Protein AF-A0A7S2BTI0-F1 (afdb_monomer_lite)

Radius of gyration: 21.17 Å; chains: 1; bounding box: 54×40×62 Å

Secondary structure (DSSP, 8-state):
-PPP-S-PPPPHHHHHHHHHHHHHHHHHHHHHHHHHHHHHHHTTTTTHHHHHHHHHHHHHH-THHHHHHHHHHHIIIIISSTTS-HHHHHHHHHHHHHHHHHH-TT-HHHHHHHHHHHHHHHH-TTHHHHHHHHHH-HHHHTTTS----------

InterPro domains:
  IPR044554 Anaphase-promoting complex subunit 2 [PTHR45957] (8-145)
  IPR057975 Anaphase-promoting complex subunit 2, TPR repeats [PF25773] (14-124)

Foldseek 3Di:
DDDPDPPDPPPPVVVVVVVVVVLVVLQVLLVVCLLCVLVLLLPPPVSVVSLLSNLVSCVRNVCVVVSLVNVLVCCVPPPLDPPHDLLSLVVSLLSCVVSVCSNDVVCPSVVSNVVVSVVSLVVDPCNVVSVVVLVVDPVNVVSVDDPPDPPDDDD

Organism: NCBI:txid156173

Structure (mmCIF, N/CA/C/O backbone):
data_AF-A0A7S2BTI0-F1
#
_entry.id   AF-A0A7S2BTI0-F1
#
loop_
_atom_site.group_PDB
_atom_site.id
_atom_site.type_symbol
_atom_site.label_atom_id
_atom_site.label_alt_id
_atom_site.label_comp_id
_atom_site.label_asym_id
_atom_site.label_entity_id
_atom_site.label_seq_id
_atom_site.pdbx_PDB_ins_code
_atom_site.Cartn_x
_atom_site.Cartn_y
_atom_site.Cartn_z
_atom_site.occupancy
_atom_site.B_iso_or_equiv
_atom_site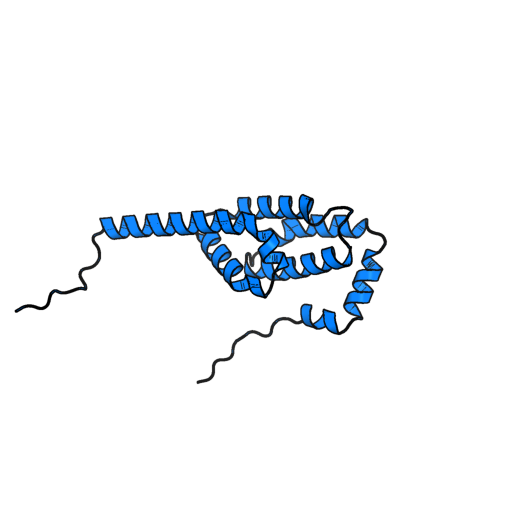.auth_seq_id
_atom_site.auth_comp_id
_atom_site.auth_asym_id
_atom_site.auth_atom_id
_atom_site.pdbx_PDB_model_num
ATOM 1 N N . MET A 1 1 ? 34.969 -30.393 -39.271 1.00 45.66 1 MET A N 1
ATOM 2 C CA . MET A 1 1 ? 33.856 -29.419 -39.289 1.00 45.66 1 MET A CA 1
ATOM 3 C C . MET A 1 1 ? 33.928 -28.646 -37.983 1.00 45.66 1 MET A C 1
ATOM 5 O O . MET A 1 1 ? 33.902 -29.313 -36.955 1.00 45.66 1 MET A O 1
ATOM 9 N N . PRO A 1 2 ? 34.143 -27.320 -37.973 1.00 52.34 2 PRO A N 1
ATOM 10 C CA . PRO A 1 2 ? 34.236 -26.588 -36.718 1.00 52.34 2 PRO A CA 1
ATOM 11 C C . PRO A 1 2 ? 32.830 -26.396 -36.142 1.00 52.34 2 PRO A C 1
ATOM 13 O O . PRO A 1 2 ? 31.903 -26.019 -36.858 1.00 52.34 2 PRO A O 1
ATOM 16 N N . ALA A 1 3 ? 32.683 -26.711 -34.858 1.00 51.88 3 ALA A N 1
ATOM 17 C CA . ALA A 1 3 ? 31.494 -26.423 -34.076 1.00 51.88 3 ALA A CA 1
ATOM 18 C C . ALA A 1 3 ? 31.309 -24.901 -34.008 1.00 51.88 3 ALA A C 1
ATOM 20 O O . ALA A 1 3 ? 32.242 -24.177 -33.658 1.00 51.88 3 ALA A O 1
ATOM 21 N N . ALA A 1 4 ? 30.126 -24.419 -34.383 1.00 54.78 4 ALA A N 1
ATOM 22 C CA . ALA A 1 4 ? 29.754 -23.024 -34.221 1.00 54.78 4 ALA A CA 1
ATOM 23 C C . ALA A 1 4 ? 29.791 -22.678 -32.726 1.00 54.78 4 ALA A C 1
ATOM 25 O O . ALA A 1 4 ? 29.057 -23.258 -31.927 1.00 54.78 4 ALA A O 1
ATOM 26 N N . SER A 1 5 ? 30.679 -21.761 -32.353 1.00 54.84 5 SER A N 1
ATOM 27 C CA . SER A 1 5 ? 30.774 -21.204 -31.009 1.00 54.84 5 SER A CA 1
ATOM 28 C C . SER A 1 5 ? 29.518 -20.380 -30.721 1.00 54.84 5 SER A C 1
ATOM 30 O O . SER A 1 5 ? 29.378 -19.270 -31.233 1.00 54.84 5 SER A O 1
ATOM 32 N N . ALA A 1 6 ? 28.608 -20.925 -29.916 1.00 59.19 6 ALA A N 1
ATOM 33 C CA . ALA A 1 6 ? 27.385 -20.255 -29.472 1.00 59.19 6 ALA A CA 1
ATOM 34 C C . ALA A 1 6 ? 27.626 -19.136 -28.428 1.00 59.19 6 ALA A C 1
ATOM 36 O O . ALA A 1 6 ? 26.674 -18.491 -28.011 1.00 59.19 6 ALA A O 1
ATOM 37 N N . ASP A 1 7 ? 28.885 -18.872 -28.058 1.00 59.19 7 ASP A N 1
ATOM 38 C CA . ASP A 1 7 ? 29.291 -17.974 -26.963 1.00 59.19 7 ASP A CA 1
ATOM 39 C C . ASP A 1 7 ? 30.021 -16.701 -27.436 1.00 59.19 7 ASP A C 1
ATOM 41 O O . ASP A 1 7 ? 30.918 -16.181 -26.771 1.00 59.19 7 ASP A O 1
ATOM 45 N N . ALA A 1 8 ? 29.675 -16.162 -28.609 1.00 64.94 8 ALA A N 1
ATOM 46 C CA . ALA A 1 8 ? 30.108 -14.804 -28.940 1.00 64.94 8 ALA A CA 1
ATOM 47 C C . ALA A 1 8 ? 29.268 -13.807 -28.117 1.00 64.94 8 ALA A C 1
ATOM 49 O O . ALA A 1 8 ? 28.037 -13.867 -28.204 1.00 64.94 8 ALA A O 1
ATOM 50 N N . PRO A 1 9 ? 29.877 -12.892 -27.331 1.00 67.38 9 PRO A N 1
ATOM 51 C CA . PRO A 1 9 ? 29.111 -11.928 -26.554 1.00 67.38 9 PRO A CA 1
ATOM 52 C C . PRO A 1 9 ? 28.198 -11.127 -27.493 1.00 67.38 9 PRO A C 1
ATOM 54 O O . PRO A 1 9 ? 28.645 -10.729 -28.578 1.00 67.38 9 PRO A O 1
ATOM 57 N N . PRO A 1 10 ? 26.924 -10.904 -27.114 1.00 70.88 10 PRO A N 1
ATOM 58 C CA . PRO A 1 10 ? 25.993 -10.151 -27.938 1.00 70.88 10 PRO A CA 1
ATOM 59 C C . PRO A 1 10 ? 26.615 -8.804 -28.291 1.00 70.88 10 PRO A C 1
ATOM 61 O O . PRO A 1 10 ? 27.256 -8.165 -27.454 1.00 70.88 10 PRO A O 1
ATOM 64 N N . SER A 1 11 ? 26.451 -8.382 -29.547 1.00 85.75 11 SER A N 1
ATOM 65 C CA . SER A 1 11 ? 27.015 -7.116 -30.012 1.00 85.75 11 SER A CA 1
ATOM 66 C C . SER A 1 11 ? 26.583 -5.971 -29.088 1.00 85.75 11 SER A C 1
ATOM 68 O O . SER A 1 11 ? 25.490 -6.005 -28.520 1.00 85.75 11 SER A O 1
ATOM 70 N N . ALA A 1 12 ? 27.414 -4.934 -28.947 1.00 89.06 12 ALA A N 1
ATOM 71 C CA . ALA A 1 12 ? 27.112 -3.792 -28.074 1.00 89.06 12 ALA A CA 1
ATOM 72 C C . ALA A 1 12 ? 25.718 -3.184 -28.346 1.00 89.06 12 ALA A C 1
ATOM 74 O O . ALA A 1 12 ? 25.038 -2.732 -27.428 1.00 89.06 12 ALA A O 1
ATOM 75 N N . ALA A 1 13 ? 25.256 -3.246 -29.600 1.00 91.81 13 ALA A N 1
ATOM 76 C CA . ALA A 1 13 ? 23.905 -2.852 -29.982 1.00 91.81 13 ALA A CA 1
ATOM 77 C C . ALA A 1 13 ? 22.823 -3.745 -29.346 1.00 91.81 13 ALA A C 1
ATOM 79 O O . ALA A 1 13 ? 21.845 -3.225 -28.818 1.00 91.81 13 ALA A O 1
ATOM 80 N N . ILE A 1 14 ? 22.990 -5.072 -29.365 1.00 93.25 14 ILE A N 1
ATOM 81 C CA . ILE A 1 14 ? 22.050 -6.012 -28.733 1.00 93.25 14 ILE A CA 1
ATOM 82 C C . ILE A 1 14 ? 22.009 -5.776 -27.221 1.00 93.25 14 ILE A C 1
ATOM 84 O O . ILE A 1 14 ? 20.922 -5.687 -26.662 1.00 93.25 14 ILE A O 1
ATOM 88 N N . GLN A 1 15 ? 23.161 -5.595 -26.568 1.00 93.00 15 GLN A N 1
ATOM 89 C CA . GLN A 1 15 ? 23.215 -5.298 -25.129 1.00 93.00 15 GLN A CA 1
ATOM 90 C C . GLN A 1 15 ? 22.482 -3.996 -24.778 1.00 93.00 15 GLN A C 1
ATOM 92 O O . GLN A 1 15 ? 21.716 -3.953 -23.818 1.00 93.00 15 GLN A O 1
ATOM 97 N N . GLN A 1 16 ? 22.658 -2.948 -25.588 1.00 94.75 16 GLN A N 1
ATOM 98 C CA . GLN A 1 16 ? 21.939 -1.689 -25.409 1.00 94.75 16 GLN A CA 1
ATOM 99 C C . GLN A 1 16 ? 20.422 -1.861 -25.574 1.00 94.75 16 GLN A C 1
ATOM 101 O O . GLN A 1 16 ? 19.650 -1.266 -24.823 1.00 94.75 16 GLN A O 1
ATOM 106 N N . TRP A 1 17 ? 19.978 -2.652 -26.553 1.00 96.12 17 TRP A N 1
ATOM 107 C CA . TRP A 1 17 ? 18.556 -2.935 -26.745 1.00 96.12 17 TRP A CA 1
ATOM 108 C C . TRP A 1 17 ? 17.966 -3.743 -25.595 1.00 96.12 17 TRP A C 1
ATOM 110 O O . TRP A 1 17 ? 16.888 -3.385 -25.129 1.00 96.12 17 TRP A O 1
ATOM 120 N N . LEU A 1 18 ? 18.674 -4.765 -25.108 1.00 95.69 18 LEU A N 1
ATOM 121 C CA . LEU A 1 18 ? 18.249 -5.553 -23.950 1.00 95.69 18 LEU A CA 1
ATOM 122 C C . LEU A 1 18 ? 18.063 -4.660 -22.720 1.00 95.69 18 LEU A C 1
ATOM 124 O O . LEU A 1 18 ? 16.970 -4.627 -22.173 1.00 95.69 18 LEU A O 1
ATOM 128 N N . ALA A 1 19 ? 19.044 -3.814 -22.390 1.00 94.00 19 ALA A N 1
ATOM 129 C CA . ALA A 1 19 ? 18.931 -2.894 -21.255 1.00 94.00 19 ALA A CA 1
ATOM 130 C C . ALA A 1 19 ? 17.734 -1.927 -21.374 1.00 94.00 19 ALA A C 1
ATOM 132 O O . ALA A 1 19 ? 17.069 -1.617 -20.386 1.00 94.00 19 ALA A O 1
ATOM 133 N N . ARG A 1 20 ? 17.429 -1.447 -22.589 1.00 95.38 20 ARG A N 1
ATOM 134 C CA . ARG A 1 20 ? 16.259 -0.582 -22.827 1.00 95.38 20 ARG A CA 1
ATOM 135 C C . ARG A 1 20 ? 14.941 -1.339 -22.683 1.00 95.38 20 ARG A C 1
ATOM 137 O O . ARG A 1 20 ? 13.979 -0.760 -22.185 1.00 95.38 20 ARG A O 1
ATOM 144 N N . LEU A 1 21 ? 14.889 -2.587 -23.145 1.00 96.44 21 LEU A N 1
ATOM 145 C CA . LEU A 1 21 ? 13.712 -3.442 -23.008 1.00 96.44 21 LEU A CA 1
ATOM 146 C C . LEU A 1 21 ? 13.474 -3.821 -21.548 1.00 96.44 21 LEU A C 1
ATOM 148 O O . LEU A 1 21 ? 12.338 -3.718 -21.100 1.00 96.44 21 LEU A O 1
ATOM 152 N N . ASP A 1 22 ? 14.528 -4.164 -20.809 1.00 94.94 22 ASP A N 1
ATOM 153 C CA . ASP A 1 22 ? 14.450 -4.479 -19.382 1.00 94.94 22 ASP A CA 1
ATOM 154 C C . ASP A 1 22 ? 13.919 -3.280 -18.594 1.00 94.94 22 ASP A C 1
ATOM 156 O O . ASP A 1 22 ? 12.929 -3.404 -17.876 1.00 94.94 22 ASP A O 1
ATOM 160 N N . PHE A 1 23 ? 14.481 -2.084 -18.806 1.00 95.62 23 PHE A N 1
ATOM 161 C CA . PHE A 1 23 ? 13.971 -0.868 -18.168 1.00 95.62 23 PHE A CA 1
ATOM 162 C C . PHE A 1 23 ? 12.494 -0.614 -18.505 1.00 95.62 23 PHE A C 1
ATOM 164 O O . PHE A 1 23 ? 11.692 -0.331 -17.616 1.00 95.62 23 PHE A O 1
ATOM 171 N N . PHE A 1 24 ? 12.113 -0.738 -19.780 1.00 96.44 24 PHE A N 1
ATOM 172 C CA . PHE A 1 24 ? 10.728 -0.529 -20.204 1.00 96.44 24 PHE A CA 1
ATOM 173 C C . PHE A 1 24 ? 9.770 -1.565 -19.600 1.00 96.44 24 PHE A C 1
ATOM 175 O O . PHE A 1 24 ? 8.644 -1.224 -19.230 1.00 96.44 24 PHE A O 1
ATOM 182 N N . LEU A 1 25 ? 10.214 -2.817 -19.470 1.00 96.19 25 LEU A N 1
ATOM 183 C CA . LEU A 1 25 ? 9.470 -3.885 -18.812 1.00 96.19 25 LEU A CA 1
ATOM 184 C C . LEU A 1 25 ? 9.267 -3.567 -17.331 1.00 96.19 25 LEU A C 1
ATOM 186 O O . LEU A 1 25 ? 8.130 -3.608 -16.865 1.00 96.19 25 LEU A O 1
ATOM 190 N N . MET A 1 26 ? 10.329 -3.186 -16.616 1.00 96.19 26 MET A N 1
ATOM 191 C CA . MET A 1 26 ? 10.254 -2.824 -15.196 1.00 96.19 26 MET A CA 1
ATOM 192 C C . MET A 1 26 ? 9.342 -1.618 -14.971 1.00 96.19 26 MET A C 1
ATOM 194 O O . MET A 1 26 ? 8.502 -1.641 -14.077 1.00 96.19 26 MET A O 1
ATOM 198 N N . GLN A 1 27 ? 9.446 -0.594 -15.819 1.00 96.81 27 GLN A N 1
ATOM 199 C CA . GLN A 1 27 ? 8.586 0.587 -15.759 1.00 96.81 27 GLN A CA 1
ATOM 200 C C . GLN A 1 27 ? 7.113 0.234 -16.000 1.00 96.81 27 GLN A C 1
ATOM 202 O O . GLN A 1 27 ? 6.225 0.677 -15.272 1.00 96.81 27 GLN A O 1
ATOM 207 N N . SER A 1 28 ? 6.840 -0.600 -17.004 1.00 96.50 28 SER A N 1
ATOM 208 C CA . SER A 1 28 ? 5.476 -1.028 -17.324 1.00 96.50 28 SER A CA 1
ATOM 209 C C . SER A 1 28 ? 4.874 -1.880 -16.205 1.00 96.50 28 SER A C 1
ATOM 211 O O . SER A 1 28 ? 3.715 -1.682 -15.830 1.00 96.50 28 SER A O 1
ATOM 213 N N . LEU A 1 29 ? 5.664 -2.802 -15.644 1.00 96.50 29 LEU A N 1
ATOM 214 C CA . LEU A 1 29 ? 5.251 -3.655 -14.534 1.00 96.50 29 LEU A CA 1
ATOM 215 C C . LEU A 1 29 ? 5.008 -2.836 -13.262 1.00 96.50 29 LEU A C 1
ATOM 217 O O . LEU A 1 29 ? 3.975 -3.023 -12.621 1.00 96.50 29 LEU A O 1
ATOM 221 N N . ALA A 1 30 ? 5.893 -1.889 -12.934 1.00 97.06 30 ALA A N 1
ATOM 222 C CA . ALA A 1 30 ? 5.695 -0.964 -11.821 1.00 97.06 30 ALA A CA 1
ATOM 223 C C . ALA A 1 30 ? 4.390 -0.180 -11.976 1.00 97.06 30 ALA A C 1
ATOM 225 O O . ALA A 1 30 ? 3.558 -0.213 -11.075 1.00 97.06 30 ALA A O 1
ATOM 226 N N . SER A 1 31 ? 4.152 0.457 -13.126 1.00 97.25 31 SER A N 1
ATOM 227 C CA . SER A 1 31 ? 2.908 1.201 -13.367 1.00 97.25 31 SER A CA 1
ATOM 228 C C . SER A 1 31 ? 1.646 0.342 -13.243 1.00 97.25 31 SER A C 1
ATOM 230 O O . SER A 1 31 ? 0.607 0.848 -12.818 1.00 97.25 31 SER A O 1
ATOM 232 N N . LEU A 1 32 ? 1.701 -0.941 -13.615 1.00 97.31 32 LEU A N 1
ATOM 233 C CA . LEU A 1 32 ? 0.591 -1.871 -13.401 1.00 97.31 32 LEU A CA 1
ATOM 234 C C . LEU A 1 32 ? 0.403 -2.161 -11.906 1.00 97.31 32 LEU A C 1
ATOM 236 O O . LEU A 1 32 ? -0.676 -1.935 -11.362 1.00 97.31 32 LEU A O 1
ATOM 240 N N . ARG A 1 33 ? 1.468 -2.594 -11.226 1.00 97.25 33 ARG A N 1
ATOM 241 C CA . ARG A 1 33 ? 1.428 -2.993 -9.813 1.00 97.25 33 ARG A CA 1
ATOM 242 C C . ARG A 1 33 ? 1.118 -1.834 -8.869 1.00 97.25 33 ARG A C 1
ATOM 244 O O . ARG A 1 33 ? 0.467 -2.049 -7.857 1.00 97.25 33 ARG A O 1
ATOM 251 N N . ILE A 1 34 ? 1.492 -0.603 -9.216 1.00 97.19 34 ILE A N 1
ATOM 252 C CA . ILE A 1 34 ? 1.114 0.613 -8.478 1.00 97.19 34 ILE A CA 1
ATOM 253 C C . ILE A 1 34 ? -0.408 0.816 -8.463 1.00 97.19 34 ILE A C 1
ATOM 255 O O . ILE A 1 34 ? -0.962 1.238 -7.446 1.00 97.19 34 ILE A O 1
ATOM 259 N N . LYS A 1 35 ? -1.100 0.507 -9.566 1.00 97.19 35 LYS A N 1
ATOM 260 C CA . LYS A 1 35 ? -2.568 0.620 -9.648 1.00 97.19 35 LYS A CA 1
ATOM 261 C C . LYS A 1 35 ? -3.270 -0.470 -8.841 1.00 97.19 35 LYS A C 1
ATOM 263 O O . LYS A 1 35 ? -4.354 -0.243 -8.318 1.00 97.19 35 LYS A O 1
ATOM 268 N N . GLU A 1 36 ? -2.633 -1.629 -8.726 1.00 97.19 36 GLU A N 1
ATOM 269 C CA . GLU A 1 36 ? -3.122 -2.788 -7.973 1.00 97.19 36 GLU A CA 1
ATOM 270 C C . GLU A 1 36 ? -2.649 -2.786 -6.510 1.00 97.19 36 GLU A C 1
ATOM 272 O O . GLU A 1 36 ? -3.041 -3.655 -5.739 1.00 97.19 36 GLU A O 1
ATOM 277 N N . LEU A 1 37 ? -1.815 -1.825 -6.094 1.00 97.19 37 LEU A N 1
ATOM 278 C CA . LEU A 1 37 ? -1.090 -1.880 -4.820 1.00 97.19 37 LEU A CA 1
ATOM 279 C C . LEU A 1 37 ? -2.013 -2.013 -3.603 1.00 97.19 37 LEU A C 1
ATOM 281 O O . LEU A 1 37 ? -1.682 -2.713 -2.651 1.00 97.19 37 LEU A O 1
ATOM 285 N N . PHE A 1 38 ? -3.184 -1.378 -3.635 1.00 97.44 38 PHE A N 1
ATOM 286 C CA . PHE A 1 38 ? -4.179 -1.549 -2.579 1.00 97.44 38 PHE A CA 1
ATOM 287 C C . PHE A 1 38 ? -4.688 -2.995 -2.494 1.00 97.44 38 PHE A C 1
ATOM 289 O O . PHE A 1 38 ? -4.783 -3.538 -1.398 1.00 97.44 38 PHE A O 1
ATOM 296 N N . ASP A 1 39 ? -4.985 -3.623 -3.631 1.00 97.94 39 ASP A N 1
ATOM 297 C CA . ASP A 1 39 ? -5.450 -5.012 -3.691 1.00 97.94 39 ASP A CA 1
ATOM 298 C C . ASP A 1 39 ? -4.351 -5.974 -3.238 1.00 97.94 39 ASP A C 1
ATOM 300 O O . ASP A 1 39 ? -4.592 -6.837 -2.400 1.00 97.94 39 ASP A O 1
ATOM 304 N N . LEU A 1 40 ? -3.106 -5.733 -3.663 1.00 97.75 40 LEU A N 1
ATOM 305 C CA . LEU A 1 40 ? -1.951 -6.482 -3.164 1.00 97.75 40 LEU A CA 1
ATOM 306 C C . LEU A 1 40 ? -1.825 -6.374 -1.640 1.00 97.75 40 LEU A C 1
ATOM 308 O O . LEU A 1 40 ? -1.531 -7.359 -0.975 1.00 97.75 40 LEU A O 1
ATOM 312 N N . ILE A 1 41 ? -2.058 -5.200 -1.054 1.00 97.00 41 ILE A N 1
ATOM 313 C CA . ILE A 1 41 ? -2.035 -5.035 0.404 1.00 97.00 41 ILE A CA 1
ATOM 314 C C . ILE A 1 41 ? -3.163 -5.823 1.079 1.00 97.00 41 ILE A C 1
ATOM 316 O O . ILE A 1 41 ? -2.929 -6.431 2.122 1.00 97.00 41 ILE A O 1
ATOM 320 N N . VAL A 1 42 ? -4.371 -5.810 0.512 1.00 96.25 42 VAL A N 1
ATOM 321 C CA . VAL A 1 42 ? -5.521 -6.560 1.042 1.00 96.25 42 VAL A CA 1
ATOM 322 C C . VAL A 1 42 ? -5.263 -8.069 1.007 1.00 96.25 42 VAL A C 1
ATOM 324 O O . VAL A 1 42 ? -5.580 -8.749 1.982 1.00 96.25 42 VAL A O 1
ATOM 327 N N . ASP A 1 43 ? -4.625 -8.562 -0.055 1.00 96.94 43 ASP A N 1
ATOM 328 C CA . ASP A 1 43 ? -4.322 -9.983 -0.273 1.00 96.94 43 ASP A CA 1
ATOM 329 C C . ASP A 1 43 ? -3.013 -10.447 0.403 1.00 96.94 43 ASP A C 1
ATOM 331 O O . ASP A 1 43 ? -2.561 -11.576 0.214 1.00 96.94 43 ASP A O 1
ATOM 335 N N . TYR A 1 44 ? -2.361 -9.595 1.200 1.00 95.75 44 TYR A N 1
ATOM 336 C CA . TYR A 1 44 ? -1.159 -9.976 1.945 1.00 95.75 44 TYR A CA 1
ATOM 337 C C . TYR A 1 44 ? -1.502 -11.018 3.032 1.00 95.75 44 TYR A C 1
ATOM 339 O O . TYR A 1 44 ? -2.426 -10.786 3.818 1.00 95.75 44 TYR A O 1
ATOM 347 N N . PRO A 1 45 ? -0.740 -12.124 3.182 1.00 95.94 45 PRO A N 1
ATOM 348 C CA . PRO A 1 45 ? 0.619 -12.365 2.678 1.00 95.94 45 PRO A CA 1
ATOM 349 C C . PRO A 1 45 ? 0.723 -13.062 1.315 1.00 95.94 45 PRO A C 1
ATOM 351 O O . PRO A 1 45 ? 1.829 -13.160 0.787 1.00 95.94 45 PRO A O 1
ATOM 354 N N . ASP A 1 46 ? -0.380 -13.527 0.734 1.00 96.25 46 ASP A N 1
ATOM 355 C CA . ASP A 1 46 ? -0.362 -14.318 -0.505 1.00 96.25 46 ASP A CA 1
ATOM 356 C C . ASP A 1 46 ? 0.172 -13.505 -1.699 1.00 96.25 46 ASP A C 1
ATOM 358 O O . ASP A 1 46 ? 0.801 -14.038 -2.613 1.00 96.25 46 ASP A O 1
ATOM 362 N N . SER A 1 47 ? -0.001 -12.184 -1.650 1.00 97.62 47 SER A N 1
ATOM 363 C CA . SER A 1 47 ? 0.513 -11.218 -2.625 1.00 97.62 47 SER A CA 1
ATOM 364 C C . SER A 1 47 ? 2.003 -10.857 -2.476 1.00 97.62 47 SER A C 1
ATOM 366 O O . SER A 1 47 ? 2.509 -10.041 -3.254 1.00 97.62 47 SER A O 1
ATOM 368 N N . LEU A 1 48 ? 2.732 -11.429 -1.505 1.00 96.31 48 LEU A N 1
ATOM 369 C CA . LEU A 1 48 ? 4.130 -11.070 -1.215 1.00 96.31 48 LEU A CA 1
ATOM 370 C C . LEU A 1 48 ? 5.061 -11.109 -2.445 1.00 96.31 48 LEU A C 1
ATOM 372 O O . LEU A 1 48 ? 5.816 -10.148 -2.613 1.00 96.31 48 LEU A O 1
ATOM 376 N N . PRO A 1 49 ? 5.018 -12.125 -3.332 1.00 96.75 49 PRO A N 1
ATOM 377 C CA . PRO A 1 49 ? 5.871 -12.141 -4.521 1.00 96.75 49 PRO A CA 1
ATOM 378 C C . PRO A 1 49 ? 5.680 -10.899 -5.405 1.00 96.75 49 PRO A C 1
ATOM 380 O O . PRO A 1 49 ? 6.654 -10.287 -5.831 1.00 96.75 49 PRO A O 1
ATOM 383 N N . ALA A 1 50 ? 4.435 -10.446 -5.588 1.00 96.88 50 ALA A N 1
ATOM 384 C CA . ALA A 1 50 ? 4.139 -9.259 -6.389 1.00 96.88 50 ALA A CA 1
ATOM 385 C C . ALA A 1 50 ? 4.649 -7.960 -5.736 1.00 96.88 50 ALA A C 1
ATOM 387 O O . ALA A 1 50 ? 5.026 -7.022 -6.440 1.00 96.88 50 ALA A O 1
ATOM 388 N N . LEU A 1 51 ? 4.683 -7.897 -4.400 1.00 96.62 51 LEU A N 1
ATOM 389 C CA . LEU A 1 51 ? 5.269 -6.769 -3.669 1.00 96.62 51 LEU A CA 1
ATOM 390 C C . LEU A 1 51 ? 6.797 -6.732 -3.805 1.00 96.62 51 LEU A C 1
ATOM 392 O O . LEU A 1 51 ? 7.368 -5.646 -3.898 1.00 96.62 51 LEU A O 1
ATOM 396 N N . ILE A 1 52 ? 7.453 -7.896 -3.841 1.00 95.94 52 ILE A N 1
ATOM 397 C CA . ILE A 1 52 ? 8.901 -8.008 -4.074 1.00 95.94 52 ILE A CA 1
ATOM 398 C C . ILE A 1 52 ? 9.243 -7.578 -5.506 1.00 95.94 52 ILE A C 1
ATOM 400 O O . ILE A 1 52 ? 10.159 -6.778 -5.693 1.00 95.94 52 ILE A O 1
ATOM 404 N N . ASP A 1 53 ? 8.465 -8.018 -6.498 1.00 95.25 53 ASP A N 1
ATOM 405 C CA . ASP A 1 53 ? 8.644 -7.589 -7.890 1.00 95.25 53 ASP A CA 1
ATOM 406 C C . ASP A 1 53 ? 8.483 -6.070 -8.032 1.00 95.25 53 ASP A C 1
ATOM 408 O O . ASP A 1 53 ? 9.296 -5.402 -8.677 1.00 95.25 53 ASP A O 1
ATOM 412 N N . LEU A 1 54 ? 7.449 -5.499 -7.401 1.00 96.31 54 LEU A N 1
ATOM 413 C CA . LEU A 1 54 ? 7.233 -4.055 -7.417 1.00 96.31 54 LEU A CA 1
ATOM 414 C C . LEU A 1 54 ? 8.391 -3.313 -6.742 1.00 96.31 54 LEU A C 1
ATOM 416 O O . LEU A 1 54 ? 8.850 -2.311 -7.283 1.00 96.31 54 LEU A O 1
ATOM 420 N N . LYS A 1 55 ? 8.890 -3.799 -5.599 1.00 95.06 55 LYS A N 1
ATOM 421 C CA . LYS A 1 55 ? 10.060 -3.221 -4.924 1.00 95.06 55 LYS A CA 1
ATOM 422 C C . LYS A 1 55 ? 11.256 -3.141 -5.864 1.00 95.06 55 LYS A C 1
ATOM 424 O O . LYS A 1 55 ? 11.850 -2.072 -5.984 1.00 95.06 55 LYS A O 1
ATOM 429 N N . GLU A 1 56 ? 11.579 -4.242 -6.538 1.00 94.31 56 GLU A N 1
ATOM 430 C CA . GLU A 1 56 ? 12.695 -4.270 -7.481 1.00 94.31 56 GLU A CA 1
ATOM 431 C C . GLU A 1 56 ? 12.460 -3.264 -8.610 1.00 94.31 56 GLU A C 1
ATOM 433 O O . GLU A 1 56 ? 13.320 -2.436 -8.894 1.00 94.31 56 GLU A O 1
ATOM 438 N N . CYS A 1 57 ? 11.257 -3.220 -9.185 1.00 95.25 57 CYS A N 1
ATOM 439 C CA . CYS A 1 57 ? 10.944 -2.242 -10.225 1.00 95.25 57 CYS A CA 1
ATOM 440 C C . CYS A 1 57 ? 11.088 -0.789 -9.739 1.00 95.25 57 CYS A C 1
ATOM 442 O O . CYS A 1 57 ? 11.603 0.058 -10.470 1.00 95.25 57 CYS A O 1
ATOM 444 N N . LEU A 1 58 ? 10.669 -0.470 -8.513 1.00 93.50 58 LEU A N 1
ATOM 445 C CA . LEU A 1 58 ? 10.739 0.888 -7.967 1.00 93.50 58 LEU A CA 1
ATOM 446 C C . LEU A 1 58 ? 12.180 1.383 -7.777 1.00 93.50 58 LEU A C 1
ATOM 448 O O . LEU A 1 58 ? 12.435 2.570 -8.009 1.00 93.50 58 LEU A O 1
ATOM 452 N N . ILE A 1 59 ? 13.118 0.492 -7.428 1.00 91.50 59 ILE A N 1
ATOM 453 C CA . ILE A 1 59 ? 14.550 0.819 -7.285 1.00 91.50 59 ILE A CA 1
ATOM 454 C C . ILE A 1 59 ? 15.109 1.411 -8.587 1.00 91.50 59 ILE A C 1
ATOM 456 O O . ILE A 1 59 ? 15.875 2.374 -8.538 1.00 91.50 59 ILE A O 1
ATOM 460 N N . HIS A 1 60 ? 14.682 0.893 -9.743 1.00 89.19 60 HIS A N 1
ATOM 461 C CA . HIS A 1 60 ? 15.225 1.286 -11.051 1.00 89.19 60 HIS A CA 1
ATOM 462 C C . HIS A 1 60 ? 14.390 2.339 -11.793 1.00 89.19 60 HIS A C 1
ATOM 464 O O . HIS A 1 60 ? 14.919 3.054 -12.641 1.00 89.19 60 HIS A O 1
ATOM 470 N N . THR A 1 61 ? 13.093 2.462 -11.497 1.00 89.00 61 THR A N 1
ATOM 471 C CA . THR A 1 61 ? 12.149 3.283 -12.291 1.00 89.00 61 THR A CA 1
ATOM 472 C C . THR A 1 61 ? 11.860 4.668 -11.708 1.00 89.00 61 THR A C 1
ATOM 474 O O . THR A 1 61 ? 11.252 5.499 -12.380 1.00 89.00 61 THR A O 1
ATOM 477 N N . HIS A 1 62 ? 12.279 4.940 -10.466 1.00 88.00 62 HIS A N 1
ATOM 478 C CA . HIS A 1 62 ? 11.980 6.179 -9.730 1.00 88.00 62 HIS A CA 1
ATOM 479 C C . HIS A 1 62 ? 10.475 6.476 -9.519 1.00 88.00 62 HIS A C 1
ATOM 481 O O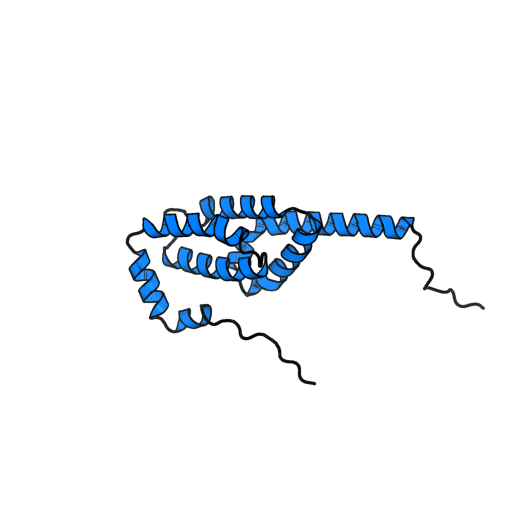 . HIS A 1 62 ? 10.107 7.603 -9.190 1.00 88.00 62 HIS A O 1
ATOM 487 N N . GLN A 1 63 ? 9.592 5.474 -9.612 1.00 93.62 63 GLN A N 1
ATOM 488 C CA . GLN A 1 63 ? 8.129 5.643 -9.499 1.00 93.62 63 GLN A CA 1
ATOM 489 C C . GLN A 1 63 ? 7.584 5.643 -8.054 1.00 93.62 63 GLN A C 1
ATOM 491 O O . GLN A 1 6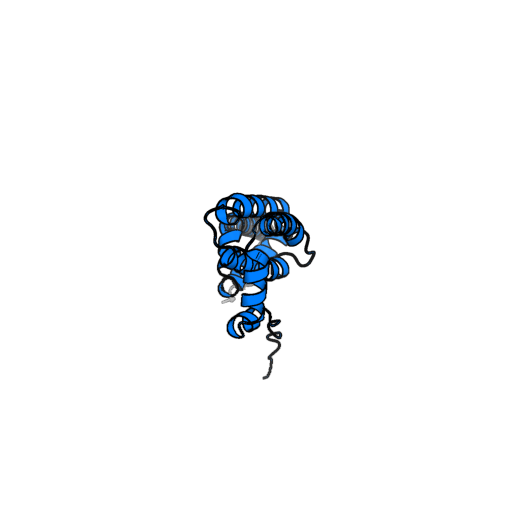3 ? 6.380 5.531 -7.833 1.00 93.62 63 GLN A O 1
ATOM 496 N N . HIS A 1 64 ? 8.441 5.809 -7.041 1.00 92.81 64 HIS A N 1
ATOM 497 C CA . HIS A 1 64 ? 8.040 5.783 -5.625 1.00 92.81 64 HIS A CA 1
ATOM 498 C C . HIS A 1 64 ? 6.963 6.825 -5.283 1.00 92.81 64 HIS A C 1
ATOM 500 O O . HIS A 1 64 ? 6.020 6.532 -4.554 1.00 92.81 64 HIS A O 1
ATOM 506 N N . GLN A 1 65 ? 7.071 8.042 -5.826 1.00 92.00 65 GLN A N 1
ATOM 507 C CA . GLN A 1 65 ? 6.081 9.097 -5.582 1.00 92.00 65 GLN A CA 1
ATOM 508 C C . GLN A 1 65 ? 4.715 8.762 -6.197 1.00 92.00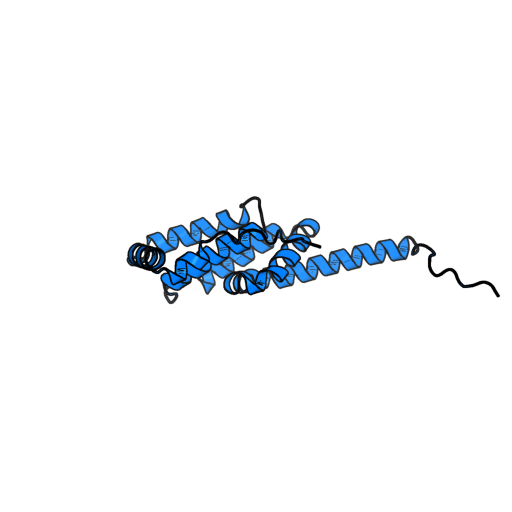 65 GLN A C 1
ATOM 510 O O . GLN A 1 65 ? 3.687 9.030 -5.580 1.00 92.00 65 GLN A O 1
ATOM 515 N N . GLU A 1 66 ? 4.707 8.142 -7.381 1.00 94.69 66 GLU A N 1
ATOM 516 C CA . GLU A 1 66 ? 3.488 7.660 -8.040 1.00 94.69 66 GLU A CA 1
ATOM 517 C C . GLU A 1 66 ? 2.831 6.552 -7.206 1.00 94.69 66 GLU A C 1
ATOM 519 O O . GLU A 1 66 ? 1.624 6.595 -6.975 1.00 94.69 66 GLU A O 1
ATOM 524 N N . ALA A 1 67 ? 3.630 5.619 -6.675 1.00 94.88 67 ALA A N 1
ATOM 525 C CA . ALA A 1 67 ? 3.159 4.556 -5.789 1.00 94.88 67 ALA A CA 1
ATOM 526 C C . ALA A 1 67 ? 2.475 5.107 -4.528 1.00 94.88 67 ALA A C 1
ATOM 528 O O . ALA A 1 67 ? 1.360 4.699 -4.200 1.00 94.88 67 ALA A O 1
ATOM 529 N N . VAL A 1 68 ? 3.112 6.071 -3.852 1.00 94.31 68 VAL A N 1
ATOM 530 C CA . VAL A 1 68 ? 2.564 6.722 -2.650 1.00 94.31 68 VAL A CA 1
ATOM 531 C C . VAL A 1 68 ? 1.267 7.464 -2.971 1.00 94.31 68 VAL A C 1
ATOM 533 O O . VAL A 1 68 ? 0.289 7.319 -2.241 1.00 94.31 68 VAL A O 1
ATOM 536 N N . ALA A 1 69 ? 1.243 8.250 -4.051 1.00 95.12 69 ALA A N 1
ATOM 537 C CA . ALA A 1 69 ? 0.067 9.026 -4.436 1.00 95.12 69 ALA A CA 1
ATOM 538 C C . ALA A 1 69 ? -1.118 8.120 -4.809 1.00 95.12 69 ALA A C 1
ATOM 540 O O . ALA A 1 69 ? -2.217 8.322 -4.297 1.00 95.12 69 ALA A O 1
ATOM 541 N N . SER A 1 70 ? -0.874 7.095 -5.634 1.00 96.19 70 SER A N 1
ATOM 542 C CA . SER A 1 70 ? -1.872 6.093 -6.032 1.00 96.19 70 SER A CA 1
ATOM 543 C C . SER A 1 70 ? -2.448 5.361 -4.819 1.00 96.19 70 SER A C 1
ATOM 545 O O . SER A 1 70 ? -3.663 5.228 -4.676 1.00 96.19 70 SER A O 1
ATOM 547 N N . LEU A 1 71 ? -1.587 4.932 -3.890 1.00 96.12 71 LEU A N 1
ATOM 548 C CA . LEU A 1 71 ? -2.035 4.237 -2.689 1.00 96.12 71 LEU A CA 1
ATOM 549 C C . LEU A 1 71 ? -2.813 5.150 -1.736 1.00 96.12 71 LEU A C 1
ATOM 551 O O . LEU A 1 71 ? -3.808 4.715 -1.161 1.00 96.12 71 LEU A O 1
ATOM 555 N N . ALA A 1 72 ? -2.375 6.398 -1.552 1.00 94.69 72 ALA A N 1
ATOM 556 C CA . ALA A 1 72 ? -3.082 7.357 -0.709 1.00 94.69 72 ALA A CA 1
ATOM 557 C C . ALA A 1 72 ? -4.500 7.623 -1.239 1.00 94.69 72 ALA A C 1
ATOM 559 O O . ALA A 1 72 ? -5.454 7.568 -0.464 1.00 94.69 72 ALA A O 1
ATOM 560 N N . ASP A 1 73 ? -4.635 7.822 -2.552 1.00 96.12 73 ASP A N 1
ATOM 561 C CA . ASP A 1 73 ? -5.926 7.976 -3.229 1.00 96.12 73 AS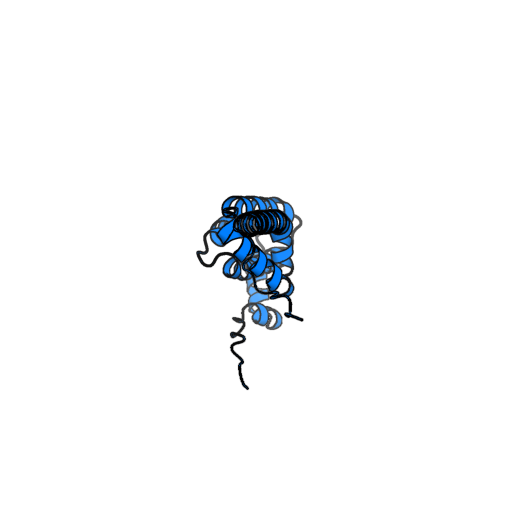P A CA 1
ATOM 562 C C . ASP A 1 73 ? -6.818 6.737 -3.030 1.00 96.12 73 ASP A C 1
ATOM 564 O O . ASP A 1 73 ? -7.967 6.837 -2.592 1.00 96.12 73 ASP A O 1
ATOM 568 N N . ALA A 1 74 ? -6.257 5.541 -3.230 1.00 96.56 74 ALA A N 1
ATOM 569 C CA . ALA A 1 74 ? -6.966 4.286 -3.008 1.00 96.56 74 ALA A CA 1
ATOM 570 C C . ALA A 1 74 ? -7.428 4.113 -1.550 1.00 96.56 74 ALA A C 1
ATOM 572 O O . ALA A 1 74 ? -8.543 3.652 -1.313 1.00 96.56 74 ALA A O 1
ATOM 573 N N . ILE A 1 75 ? -6.616 4.497 -0.562 1.00 95.31 75 ILE A N 1
ATOM 574 C CA . ILE A 1 75 ? -6.992 4.434 0.857 1.00 95.31 75 ILE A CA 1
ATOM 575 C C . ILE A 1 75 ? -8.158 5.378 1.154 1.00 95.31 75 ILE A C 1
ATOM 577 O O . ILE A 1 75 ? -9.134 4.950 1.776 1.00 95.31 75 ILE A O 1
ATOM 581 N N . ASP A 1 76 ? -8.090 6.621 0.680 1.00 94.62 76 ASP A N 1
ATOM 582 C CA . ASP A 1 76 ? -9.128 7.625 0.921 1.00 94.62 76 ASP A CA 1
ATOM 583 C C . ASP A 1 76 ? -10.465 7.219 0.266 1.00 94.62 76 ASP A C 1
ATOM 585 O O . ASP A 1 76 ? -11.528 7.379 0.871 1.00 94.62 76 ASP A O 1
ATOM 589 N N . HIS A 1 77 ? -10.427 6.616 -0.927 1.00 95.50 77 HIS A N 1
ATOM 590 C CA . HIS A 1 77 ? -11.632 6.273 -1.691 1.00 95.50 77 HIS A CA 1
ATOM 591 C C . HIS A 1 77 ? -12.184 4.861 -1.464 1.00 95.50 77 HIS A C 1
ATOM 593 O O . HIS A 1 77 ? -13.377 4.640 -1.682 1.00 95.50 77 HIS A O 1
ATOM 599 N N . ARG A 1 78 ? -11.357 3.897 -1.041 1.00 95.62 78 ARG A N 1
ATOM 600 C CA . ARG A 1 78 ? -11.759 2.482 -0.913 1.00 95.62 78 ARG A CA 1
ATOM 601 C C . ARG A 1 78 ? -11.845 2.014 0.536 1.00 95.62 78 ARG A C 1
ATOM 603 O O . ARG A 1 78 ? -12.694 1.182 0.841 1.00 95.62 78 ARG A O 1
ATOM 610 N N . LEU A 1 79 ? -10.990 2.532 1.423 1.00 95.75 79 LEU A N 1
ATOM 611 C CA . LEU A 1 79 ? -10.897 2.071 2.814 1.00 95.75 79 LEU A CA 1
ATOM 612 C C . LEU A 1 79 ? -11.543 3.039 3.805 1.00 95.75 79 LEU A C 1
ATOM 614 O O . LEU A 1 79 ? -12.304 2.616 4.674 1.00 95.75 79 LEU A O 1
ATOM 618 N N . LEU A 1 80 ? -11.258 4.337 3.684 1.00 94.88 80 LEU A N 1
ATOM 619 C CA . LEU A 1 80 ? -11.689 5.365 4.640 1.00 94.88 80 LEU A CA 1
ATOM 620 C C . LEU A 1 80 ? -13.090 5.909 4.328 1.00 94.88 80 LEU A C 1
ATOM 622 O O . LEU A 1 80 ? -13.374 7.100 4.452 1.00 94.88 80 LEU A O 1
ATOM 626 N N . ILE A 1 81 ? -13.995 5.006 3.955 1.00 94.31 81 ILE A N 1
ATOM 627 C CA . ILE A 1 81 ? -15.382 5.323 3.624 1.00 94.31 81 ILE A CA 1
ATOM 628 C C . ILE A 1 81 ? -16.323 4.993 4.792 1.00 94.31 81 ILE A C 1
ATOM 630 O O . ILE A 1 81 ? -16.098 4.013 5.507 1.00 94.31 81 ILE A O 1
ATOM 634 N N . PRO A 1 82 ? -17.429 5.742 4.976 1.00 90.00 82 PRO A N 1
ATOM 635 C CA . PRO A 1 82 ? -18.375 5.501 6.073 1.00 90.00 82 PRO A CA 1
ATOM 636 C C . PRO A 1 82 ? -18.956 4.080 6.112 1.00 90.00 82 PRO A C 1
ATOM 638 O O . PRO A 1 82 ? -19.332 3.601 7.179 1.00 90.00 82 PRO A O 1
ATOM 641 N N . GLY A 1 83 ? -19.033 3.409 4.957 1.00 90.75 83 GLY A N 1
ATOM 642 C CA . GLY A 1 83 ? -19.546 2.043 4.838 1.00 90.75 83 GLY A CA 1
ATOM 643 C C . GLY A 1 83 ? -18.565 0.944 5.259 1.00 90.75 83 GLY A C 1
ATOM 644 O O . GLY A 1 83 ? -18.992 -0.189 5.458 1.00 90.75 83 GLY A O 1
ATOM 645 N N . ALA A 1 84 ? -17.273 1.246 5.414 1.00 92.38 84 ALA A N 1
ATOM 646 C CA . ALA A 1 84 ? -16.285 0.253 5.819 1.00 92.38 84 ALA A CA 1
ATOM 647 C C . ALA A 1 84 ? -16.404 -0.051 7.322 1.00 92.38 84 ALA A C 1
ATOM 649 O O . ALA A 1 84 ? -16.513 0.854 8.157 1.00 92.38 84 ALA A O 1
ATOM 650 N N . GLY A 1 85 ? -16.374 -1.332 7.694 1.00 93.38 85 GLY A N 1
ATOM 651 C CA . GLY A 1 85 ? -16.361 -1.758 9.092 1.00 93.38 85 GLY A CA 1
ATOM 652 C C . GLY A 1 85 ? -15.036 -1.406 9.772 1.00 93.38 85 GLY A C 1
ATOM 653 O O . GLY A 1 85 ? -13.970 -1.587 9.194 1.00 93.38 85 GLY A O 1
ATOM 654 N N . THR A 1 86 ? -15.074 -0.944 11.025 1.00 93.81 86 THR A N 1
ATOM 655 C CA . THR A 1 86 ? -13.863 -0.569 11.784 1.00 93.81 86 THR A CA 1
ATOM 656 C C . THR A 1 86 ? -12.878 -1.734 11.894 1.00 93.81 86 THR A C 1
ATOM 658 O O . THR A 1 86 ? -11.673 -1.539 11.769 1.00 93.81 86 THR A O 1
ATOM 661 N N . ALA A 1 87 ? -13.393 -2.954 12.084 1.00 91.38 87 ALA A N 1
ATOM 662 C CA . ALA A 1 87 ? -12.585 -4.169 12.133 1.00 91.38 87 ALA A CA 1
ATOM 663 C C . ALA A 1 87 ? -11.840 -4.421 10.814 1.00 91.38 87 ALA A C 1
ATOM 665 O O . ALA A 1 87 ? -10.675 -4.804 10.839 1.00 91.38 87 ALA A O 1
ATOM 666 N N . ASP A 1 88 ? -12.481 -4.178 9.672 1.00 92.38 88 ASP A N 1
ATOM 667 C CA . ASP A 1 88 ? -11.868 -4.398 8.362 1.00 92.38 88 ASP A CA 1
ATOM 668 C C . ASP A 1 88 ? -10.847 -3.305 8.038 1.00 92.38 88 ASP A C 1
ATOM 670 O O . ASP A 1 88 ? -9.763 -3.618 7.555 1.00 92.38 88 ASP A O 1
ATOM 674 N N . ILE A 1 89 ? -11.115 -2.052 8.430 1.00 94.88 89 ILE A N 1
ATOM 675 C CA . ILE A 1 89 ? -10.120 -0.969 8.362 1.00 94.88 89 ILE A CA 1
ATOM 676 C C . ILE A 1 89 ? -8.865 -1.338 9.157 1.00 94.88 89 ILE A C 1
ATOM 678 O O . ILE A 1 89 ? -7.755 -1.192 8.652 1.00 94.88 89 ILE A O 1
ATOM 682 N N . ILE A 1 90 ? -9.027 -1.846 10.383 1.00 92.94 90 ILE A N 1
ATOM 683 C CA . ILE A 1 90 ? -7.900 -2.270 11.224 1.00 92.94 90 ILE A CA 1
ATOM 684 C C . ILE A 1 90 ? -7.142 -3.434 10.573 1.00 92.94 90 ILE A C 1
ATOM 686 O O . ILE A 1 90 ? -5.916 -3.380 10.503 1.00 92.94 90 ILE A O 1
ATOM 690 N N . LYS A 1 91 ? -7.839 -4.458 10.061 1.00 92.62 91 LYS A N 1
ATOM 691 C CA . LYS A 1 91 ? -7.202 -5.602 9.381 1.00 92.62 91 LYS A CA 1
ATOM 692 C C . LYS A 1 91 ? -6.367 -5.154 8.183 1.00 92.62 91 LYS A C 1
ATOM 694 O O . LYS A 1 91 ? -5.193 -5.507 8.103 1.00 92.62 91 LYS A O 1
ATOM 699 N N . VAL A 1 92 ? -6.945 -4.344 7.292 1.00 94.62 92 VAL A N 1
ATOM 700 C CA . VAL A 1 92 ? -6.234 -3.821 6.116 1.00 94.62 92 VAL A CA 1
ATOM 701 C C . VAL A 1 92 ? -5.075 -2.927 6.546 1.00 94.62 92 VAL A C 1
ATOM 703 O O . VAL A 1 92 ? -4.010 -2.992 5.946 1.00 94.62 92 VAL A O 1
ATOM 706 N N . TYR A 1 93 ? -5.216 -2.144 7.620 1.00 94.94 93 TYR A N 1
ATOM 707 C CA . TYR A 1 93 ? -4.115 -1.327 8.129 1.00 94.94 93 TYR A CA 1
ATOM 708 C C . TYR A 1 93 ? -2.945 -2.169 8.659 1.00 94.94 93 TYR A C 1
ATOM 710 O O . TYR A 1 93 ? -1.788 -1.854 8.387 1.00 94.94 93 TYR A O 1
ATOM 718 N N . VAL A 1 94 ? -3.219 -3.272 9.363 1.00 93.06 94 VAL A N 1
ATOM 719 C CA . VAL A 1 94 ? -2.178 -4.219 9.798 1.00 93.06 94 VAL A CA 1
ATOM 720 C C . VAL A 1 94 ? -1.497 -4.871 8.593 1.00 93.06 94 VAL A C 1
ATOM 722 O O . VAL A 1 94 ? -0.266 -4.937 8.554 1.00 93.06 94 VAL A O 1
ATOM 725 N N . ALA A 1 95 ? -2.272 -5.301 7.594 1.00 94.31 95 ALA A N 1
ATOM 726 C CA . ALA A 1 95 ? -1.732 -5.838 6.348 1.00 94.31 95 ALA A CA 1
ATOM 727 C C . ALA A 1 95 ? -0.863 -4.799 5.617 1.00 94.31 95 ALA A C 1
ATOM 729 O O . ALA A 1 95 ? 0.258 -5.110 5.224 1.00 94.31 95 ALA A O 1
ATOM 730 N N . ALA A 1 96 ? -1.305 -3.537 5.554 1.00 95.44 96 ALA A N 1
ATOM 731 C CA . ALA A 1 96 ? -0.555 -2.424 4.974 1.00 95.44 96 ALA A CA 1
ATOM 732 C C . ALA A 1 96 ? 0.778 -2.192 5.691 1.00 95.44 96 ALA A C 1
ATOM 734 O O . ALA A 1 96 ? 1.801 -2.037 5.034 1.00 95.44 96 ALA A O 1
ATOM 735 N N . ILE A 1 97 ? 0.805 -2.225 7.029 1.00 94.12 97 ILE A N 1
ATOM 736 C CA . ILE A 1 97 ? 2.055 -2.107 7.797 1.00 94.12 97 ILE A CA 1
ATOM 737 C C . ILE A 1 97 ? 3.043 -3.208 7.399 1.00 94.12 97 ILE A C 1
ATOM 739 O O . ILE A 1 97 ? 4.230 -2.928 7.225 1.00 94.12 97 ILE A O 1
ATOM 743 N N . LYS A 1 98 ? 2.579 -4.453 7.252 1.00 94.19 98 LYS A N 1
ATOM 744 C CA . LYS A 1 98 ? 3.444 -5.579 6.875 1.00 94.19 98 LYS A CA 1
ATOM 745 C C . LYS A 1 98 ? 3.905 -5.487 5.422 1.00 94.19 98 LYS A C 1
ATOM 747 O O . LYS A 1 98 ? 5.105 -5.533 5.173 1.00 94.19 98 LYS A O 1
ATOM 752 N N . ALA A 1 99 ? 2.977 -5.298 4.491 1.00 95.69 99 ALA A N 1
ATOM 753 C CA . ALA A 1 99 ? 3.246 -5.205 3.061 1.00 95.69 99 ALA A CA 1
ATOM 754 C C . ALA A 1 99 ? 4.174 -4.027 2.721 1.00 95.69 99 ALA A C 1
ATOM 756 O O . ALA A 1 99 ? 5.174 -4.200 2.026 1.00 95.69 99 ALA A O 1
ATOM 757 N N . LEU A 1 100 ? 3.904 -2.836 3.267 1.00 94.75 100 LEU A N 1
ATOM 758 C CA . LEU A 1 100 ? 4.702 -1.641 2.984 1.00 94.75 100 LEU A CA 1
ATOM 759 C C . LEU A 1 100 ? 6.102 -1.699 3.593 1.00 94.75 100 LEU A C 1
ATOM 761 O O . LEU A 1 100 ? 7.014 -1.114 3.025 1.00 94.75 100 LEU A O 1
ATOM 765 N N . ARG A 1 101 ? 6.310 -2.436 4.691 1.00 92.75 101 ARG A N 1
ATOM 766 C CA . ARG A 1 101 ? 7.665 -2.704 5.206 1.00 92.75 101 ARG A CA 1
ATOM 767 C C . ARG A 1 101 ? 8.488 -3.581 4.267 1.00 92.75 101 ARG A C 1
ATOM 769 O O . ARG A 1 101 ? 9.702 -3.413 4.210 1.00 92.75 101 ARG A O 1
ATOM 776 N N . GLN A 1 102 ? 7.847 -4.504 3.547 1.00 93.25 102 GLN A N 1
ATOM 777 C CA . GLN A 1 102 ? 8.535 -5.307 2.533 1.00 93.25 102 GLN A CA 1
ATOM 778 C C . GLN A 1 102 ? 8.905 -4.447 1.322 1.00 93.25 102 GLN A C 1
ATOM 780 O O . GLN A 1 102 ? 10.044 -4.514 0.850 1.00 93.25 102 GLN A O 1
ATOM 785 N N . LEU A 1 103 ? 7.959 -3.609 0.881 1.00 92.75 103 LEU A N 1
ATOM 786 C CA . LEU A 1 103 ? 8.094 -2.719 -0.270 1.00 92.75 103 LEU A CA 1
ATOM 787 C C . LEU A 1 103 ? 9.134 -1.607 -0.051 1.00 92.75 103 LEU A C 1
ATOM 789 O O . LEU A 1 103 ? 10.012 -1.417 -0.885 1.00 92.75 103 LEU A O 1
ATOM 793 N N . ASP A 1 104 ? 9.056 -0.896 1.074 1.00 89.69 104 ASP A N 1
ATOM 794 C CA . ASP A 1 104 ? 9.886 0.266 1.403 1.00 89.69 104 ASP A CA 1
ATOM 795 C C . ASP A 1 104 ? 10.402 0.178 2.855 1.00 89.69 104 ASP A C 1
ATOM 797 O O . ASP A 1 104 ? 9.731 0.619 3.797 1.00 89.69 104 ASP A O 1
ATOM 801 N N . PRO A 1 105 ? 11.625 -0.351 3.059 1.00 84.88 105 PRO A N 1
ATOM 802 C CA . PRO A 1 105 ? 12.229 -0.459 4.385 1.00 84.88 105 PRO A CA 1
ATOM 803 C C . PRO A 1 105 ? 12.469 0.887 5.084 1.00 84.88 105 PRO A C 1
ATOM 805 O O . PRO A 1 105 ? 12.648 0.902 6.301 1.00 84.88 105 PRO A O 1
ATOM 808 N N . SER A 1 106 ? 12.477 2.015 4.356 1.00 87.62 106 SER A N 1
ATOM 809 C CA . SER A 1 106 ? 12.662 3.343 4.959 1.00 87.62 106 SER A CA 1
ATOM 810 C C . SER A 1 106 ? 11.451 3.794 5.782 1.00 87.62 106 SER A C 1
ATOM 812 O O . SER A 1 106 ? 11.579 4.651 6.655 1.00 87.62 106 SER A O 1
ATOM 814 N N . GLY A 1 107 ? 10.273 3.216 5.514 1.00 85.94 107 GLY A N 1
ATOM 815 C CA . GLY A 1 107 ? 9.019 3.548 6.185 1.00 85.94 107 GLY A CA 1
ATOM 816 C C . GLY A 1 107 ? 8.350 4.836 5.696 1.00 85.94 107 GLY A C 1
ATOM 817 O O . GLY A 1 107 ? 7.279 5.173 6.200 1.00 85.94 107 GLY A O 1
ATOM 818 N N . VAL A 1 108 ? 8.916 5.533 4.703 1.00 87.56 108 VAL A N 1
ATOM 819 C CA . VAL A 1 108 ? 8.359 6.789 4.169 1.00 87.56 108 VAL A CA 1
ATOM 820 C C . VAL A 1 108 ? 6.966 6.562 3.582 1.00 87.56 108 VAL A C 1
ATOM 822 O O . VAL A 1 108 ? 6.030 7.302 3.893 1.00 87.56 108 VAL A O 1
ATOM 825 N N . THR A 1 109 ? 6.805 5.501 2.790 1.00 87.25 109 THR A N 1
ATOM 826 C CA . THR A 1 109 ? 5.515 5.143 2.178 1.00 87.25 109 THR A CA 1
ATOM 827 C C . THR A 1 109 ? 4.459 4.822 3.238 1.00 87.25 109 THR A C 1
ATOM 829 O O . THR A 1 109 ? 3.313 5.260 3.136 1.00 87.25 109 THR A O 1
ATOM 832 N N . LEU A 1 110 ? 4.851 4.092 4.288 1.00 92.12 110 LEU A N 1
ATOM 833 C CA . LEU A 1 110 ? 3.960 3.713 5.382 1.00 92.12 110 LEU A CA 1
ATOM 834 C C . LEU A 1 110 ? 3.508 4.924 6.202 1.00 92.12 110 LEU A C 1
ATOM 836 O O . LEU A 1 110 ? 2.338 4.993 6.581 1.00 92.12 110 LEU A O 1
ATOM 840 N N . GLU A 1 111 ? 4.400 5.869 6.491 1.00 90.69 111 GLU A N 1
ATOM 841 C CA . GLU A 1 111 ? 4.042 7.031 7.305 1.00 90.69 111 GLU A CA 1
ATOM 842 C C . GLU A 1 111 ? 3.065 7.955 6.564 1.00 90.69 111 GLU A C 1
ATOM 844 O O . GLU A 1 111 ? 2.069 8.386 7.147 1.00 90.69 111 GLU A O 1
ATOM 849 N N . ALA A 1 112 ? 3.259 8.144 5.252 1.00 86.81 112 ALA A N 1
ATOM 850 C CA . ALA A 1 112 ? 2.384 8.964 4.409 1.00 86.81 112 ALA A CA 1
ATOM 851 C C . ALA A 1 112 ? 0.909 8.515 4.421 1.00 86.81 112 ALA A C 1
ATOM 853 O O . ALA A 1 112 ? -0.002 9.342 4.300 1.00 86.81 112 ALA A O 1
ATOM 854 N N . VAL A 1 113 ? 0.664 7.211 4.575 1.00 90.88 113 VAL A N 1
ATOM 855 C CA . VAL A 1 113 ? -0.690 6.641 4.641 1.00 90.88 113 VAL A CA 1
ATOM 856 C C . VAL A 1 113 ? -1.174 6.416 6.074 1.00 90.88 113 VAL A C 1
ATOM 858 O O . VAL A 1 113 ? -2.371 6.515 6.349 1.00 90.88 113 VAL A O 1
ATOM 861 N N . SER A 1 114 ? -0.261 6.155 7.011 1.00 92.38 114 SER A N 1
ATOM 862 C CA . SER A 1 114 ? -0.593 5.833 8.401 1.00 92.38 114 SER A CA 1
ATOM 863 C C . SER A 1 114 ? -1.324 6.958 9.109 1.00 92.38 114 SER A C 1
ATOM 865 O O . SER A 1 114 ? -2.294 6.701 9.823 1.00 92.38 114 SER A O 1
ATOM 867 N N . ASP A 1 115 ? -0.908 8.204 8.899 1.00 91.50 115 ASP A N 1
ATOM 868 C CA . ASP A 1 115 ? -1.540 9.344 9.560 1.00 91.50 115 ASP A CA 1
ATOM 869 C C . ASP A 1 115 ? -3.000 9.535 9.142 1.00 91.50 115 ASP A C 1
ATOM 871 O O . ASP A 1 115 ? -3.843 9.870 9.981 1.00 91.50 115 ASP A O 1
ATOM 875 N N . ARG A 1 116 ? -3.332 9.227 7.884 1.00 92.69 116 ARG A N 1
ATOM 876 C CA . ARG A 1 116 ? -4.707 9.269 7.364 1.00 92.69 116 ARG A CA 1
ATOM 877 C C . ARG A 1 116 ? -5.583 8.244 8.072 1.00 92.69 116 ARG A C 1
ATOM 879 O O . ARG A 1 116 ? -6.621 8.592 8.636 1.00 92.69 116 ARG A O 1
ATOM 886 N N . VAL A 1 117 ? -5.112 6.997 8.137 1.00 94.75 117 VAL A N 1
ATOM 887 C CA . VAL A 1 117 ? -5.834 5.896 8.790 1.00 94.75 117 VAL A CA 1
ATOM 888 C C . VAL A 1 117 ? -5.990 6.148 10.293 1.00 94.75 117 VAL A C 1
ATOM 890 O O . VAL A 1 117 ? -7.092 6.019 10.830 1.00 94.75 117 VAL A O 1
ATOM 893 N N . ARG A 1 118 ? -4.920 6.570 10.985 1.00 92.69 118 ARG A N 1
ATOM 894 C CA . ARG A 1 118 ? -4.957 6.903 12.422 1.00 92.69 118 ARG A CA 1
ATOM 895 C C . ARG A 1 118 ? -5.952 8.027 12.706 1.00 92.69 118 ARG A C 1
ATOM 897 O O . ARG A 1 118 ? -6.720 7.935 13.662 1.00 92.69 118 ARG A O 1
ATOM 904 N N . THR A 1 119 ? -5.941 9.085 11.896 1.00 93.50 119 THR A N 1
ATOM 905 C CA . THR A 1 119 ? -6.857 10.224 12.054 1.00 93.50 119 THR A CA 1
ATOM 906 C C . THR A 1 119 ? -8.304 9.792 11.864 1.00 93.50 119 THR A C 1
ATOM 908 O O . THR A 1 119 ? -9.159 10.151 12.671 1.00 93.50 119 THR A O 1
ATOM 911 N N . TYR A 1 120 ? -8.569 8.951 10.865 1.00 94.12 120 TYR A N 1
ATOM 912 C CA . TYR A 1 120 ? -9.902 8.421 10.614 1.00 94.12 120 TYR A CA 1
ATOM 913 C C . TYR A 1 120 ? -10.412 7.534 11.764 1.00 94.12 120 TYR A C 1
ATOM 915 O O . TYR A 1 120 ? -11.524 7.718 12.261 1.00 94.12 120 TYR A O 1
ATOM 923 N N . LEU A 1 121 ? -9.579 6.612 12.258 1.00 92.88 121 LEU A N 1
ATOM 924 C CA . LEU A 1 121 ? -9.938 5.713 13.360 1.00 92.88 121 LEU A CA 1
ATOM 925 C C . LEU A 1 121 ? -10.176 6.445 14.692 1.00 92.88 121 LEU A C 1
ATOM 927 O O . LEU A 1 121 ? -10.980 5.974 15.495 1.00 92.88 121 LEU A O 1
ATOM 931 N N . LYS A 1 122 ? -9.539 7.601 14.930 1.00 92.25 122 LYS A N 1
ATOM 932 C CA . LYS A 1 122 ? -9.781 8.427 16.132 1.00 92.25 122 LYS A CA 1
ATOM 933 C C . LYS A 1 122 ? -11.206 8.979 16.210 1.00 92.25 122 LYS A C 1
ATOM 935 O O . LYS A 1 122 ? -11.701 9.204 17.309 1.00 92.25 122 LYS A O 1
ATOM 940 N N . VAL A 1 123 ? -11.853 9.212 15.067 1.00 92.38 123 VAL A N 1
ATOM 941 C CA . VAL A 1 123 ? -13.217 9.767 15.007 1.00 92.38 123 VAL A CA 1
ATOM 942 C C . VAL A 1 123 ? -14.277 8.682 15.238 1.00 92.38 123 VAL A C 1
ATOM 944 O O . VAL A 1 123 ? -15.385 8.978 15.683 1.00 92.38 123 VAL A O 1
ATOM 947 N N . ARG A 1 124 ? -13.948 7.411 14.977 1.00 91.69 124 ARG A N 1
ATOM 948 C CA . ARG A 1 124 ? -14.873 6.284 15.151 1.00 91.69 124 ARG A CA 1
ATOM 949 C C . ARG A 1 124 ? -14.968 5.871 16.620 1.00 91.69 124 ARG A C 1
ATOM 951 O O . ARG A 1 124 ? -13.973 5.553 17.267 1.00 91.69 124 ARG A O 1
ATOM 958 N N . THR A 1 125 ? -16.190 5.847 17.143 1.00 88.44 125 THR A N 1
ATOM 959 C CA . THR A 1 125 ? -16.471 5.602 18.568 1.00 88.44 125 THR A CA 1
ATOM 960 C C . THR A 1 125 ? -16.236 4.153 18.999 1.00 88.44 125 THR A C 1
ATOM 962 O O . THR A 1 125 ? -16.040 3.887 20.184 1.00 88.44 125 THR A O 1
ATOM 965 N N . ASP A 1 126 ? -16.225 3.207 18.060 1.00 90.38 126 ASP A N 1
ATOM 966 C CA . ASP A 1 126 ? -16.074 1.775 18.315 1.00 90.38 126 ASP A CA 1
ATOM 967 C C . ASP A 1 126 ? -14.632 1.258 18.164 1.00 90.38 126 ASP A C 1
ATOM 969 O O . ASP A 1 126 ? -14.371 0.099 18.487 1.00 90.38 126 ASP A O 1
ATOM 973 N N . THR A 1 127 ? -13.675 2.101 17.756 1.00 89.50 127 THR A N 1
ATOM 974 C CA . THR A 1 127 ? -12.275 1.711 17.503 1.00 89.50 127 THR A CA 1
ATOM 975 C C . THR A 1 127 ? -11.627 0.996 18.684 1.00 89.50 127 THR A C 1
ATOM 977 O O . THR A 1 127 ? -11.073 -0.086 18.515 1.00 89.50 127 THR A O 1
ATOM 980 N N . ILE A 1 128 ? -11.725 1.553 19.896 1.00 87.06 128 ILE A N 1
ATOM 981 C CA . ILE A 1 128 ? -11.106 0.958 21.094 1.00 87.06 128 ILE A CA 1
ATOM 982 C C . ILE A 1 128 ? -11.693 -0.429 21.364 1.00 87.06 128 ILE A C 1
ATOM 984 O O . ILE A 1 128 ? -10.952 -1.375 21.618 1.00 87.06 128 ILE A O 1
ATOM 988 N N . ARG A 1 129 ? -13.022 -0.565 21.270 1.00 87.81 129 ARG A N 1
ATOM 989 C CA . ARG A 1 129 ? -13.707 -1.847 21.463 1.00 87.81 129 ARG A CA 1
ATOM 990 C C . ARG A 1 129 ? -13.195 -2.878 20.462 1.00 87.81 129 ARG A C 1
ATOM 992 O O . ARG A 1 129 ? -12.861 -3.982 20.870 1.00 87.81 129 ARG A O 1
ATOM 999 N N . GLN A 1 130 ? -13.104 -2.504 19.188 1.00 88.25 130 GLN A N 1
ATOM 1000 C CA . GLN A 1 130 ? -12.647 -3.399 18.127 1.00 88.25 130 GLN A CA 1
ATOM 1001 C C . GLN A 1 130 ? -11.195 -3.828 18.336 1.00 88.25 130 GLN A C 1
ATOM 1003 O O . GLN A 1 130 ? -10.908 -5.016 18.256 1.00 88.25 130 GLN A O 1
ATOM 1008 N N . VAL A 1 131 ? -10.301 -2.902 18.693 1.00 84.81 131 VAL A N 1
ATOM 1009 C CA . VAL A 1 131 ? -8.899 -3.223 19.008 1.00 84.81 131 VAL A CA 1
ATOM 1010 C C . VAL A 1 131 ? -8.801 -4.177 20.201 1.00 84.81 131 VAL A C 1
ATOM 1012 O O . VAL A 1 131 ? -8.074 -5.163 20.132 1.00 84.81 131 VAL A O 1
ATOM 1015 N N . VAL A 1 132 ? -9.552 -3.934 21.280 1.00 86.69 132 VAL A N 1
ATOM 1016 C CA . VAL A 1 132 ? -9.559 -4.815 22.462 1.00 86.69 132 VAL A CA 1
ATOM 1017 C C . VAL A 1 132 ? -10.083 -6.205 22.110 1.00 86.69 132 VAL A C 1
ATOM 1019 O O . VAL A 1 132 ? -9.479 -7.199 22.511 1.00 86.69 132 VAL A O 1
ATOM 1022 N N . THR A 1 133 ? -11.169 -6.293 21.339 1.00 85.81 133 THR A N 1
ATOM 1023 C CA . THR A 1 133 ? -11.690 -7.572 20.842 1.00 85.81 133 THR A CA 1
ATOM 1024 C C . THR A 1 133 ? -10.630 -8.310 20.028 1.00 85.81 133 THR A C 1
ATOM 1026 O O . THR A 1 133 ? -10.391 -9.484 20.282 1.00 85.81 133 THR A O 1
ATOM 1029 N N . TRP A 1 134 ? -9.937 -7.612 19.129 1.00 81.69 134 TRP A N 1
ATOM 1030 C CA . TRP A 1 134 ? -8.888 -8.179 18.280 1.00 81.69 134 TRP A CA 1
ATOM 1031 C C . TRP A 1 134 ? -7.674 -8.682 19.078 1.00 81.69 134 TRP A C 1
ATOM 1033 O O . TRP A 1 134 ? -7.141 -9.747 18.784 1.00 81.69 134 TRP A O 1
ATOM 1043 N N . LEU A 1 135 ? -7.261 -7.948 20.120 1.00 80.31 135 LEU A N 1
ATOM 1044 C CA . LEU A 1 135 ? -6.158 -8.336 21.011 1.00 80.31 135 LEU A CA 1
ATOM 1045 C C . LEU A 1 135 ? -6.516 -9.496 21.946 1.00 80.31 135 LEU A C 1
ATOM 1047 O O . LEU A 1 135 ? -5.624 -10.229 22.369 1.00 80.31 135 LEU A O 1
ATOM 1051 N N . THR A 1 136 ? -7.795 -9.635 22.297 1.00 83.50 136 THR A N 1
ATOM 1052 C CA . THR A 1 136 ? -8.282 -10.689 23.203 1.00 83.50 136 THR A CA 1
ATOM 1053 C C . THR A 1 136 ? -8.614 -11.976 22.445 1.00 83.50 136 THR A C 1
ATOM 1055 O O . THR A 1 136 ? -8.589 -13.061 23.027 1.00 83.50 136 THR A O 1
ATOM 1058 N N . ASP A 1 137 ? -8.909 -11.873 21.150 1.00 81.06 137 ASP A N 1
ATOM 1059 C CA . ASP A 1 137 ? -9.148 -13.019 20.286 1.00 81.06 137 ASP A CA 1
ATOM 1060 C C . ASP A 1 137 ? -7.816 -13.652 19.846 1.00 81.06 137 ASP A C 1
ATOM 1062 O O . ASP A 1 137 ? -7.000 -13.054 19.140 1.00 81.06 137 ASP A O 1
ATOM 1066 N N . LYS A 1 138 ? -7.589 -14.892 20.289 1.00 58.81 138 LYS A N 1
ATOM 1067 C CA . LYS A 1 138 ? -6.356 -15.650 20.027 1.00 58.81 138 LYS A CA 1
ATOM 1068 C C . LYS A 1 138 ? -6.132 -15.909 18.537 1.00 58.81 138 LYS A C 1
ATOM 1070 O O . LYS A 1 138 ? -4.987 -15.980 18.111 1.00 58.81 138 LYS A O 1
ATOM 1075 N N . LYS A 1 139 ? -7.201 -15.998 17.738 1.00 62.16 139 LYS A N 1
ATOM 1076 C CA . LYS A 1 139 ? -7.107 -16.265 16.294 1.00 62.16 139 LYS A CA 1
ATOM 1077 C C . LYS A 1 139 ? -6.493 -15.093 15.516 1.00 62.16 139 LYS A C 1
ATOM 1079 O O . LYS A 1 139 ? -5.904 -15.284 14.461 1.00 62.16 139 LYS A O 1
ATOM 1084 N N . THR A 1 140 ? -6.614 -13.874 16.033 1.00 58.09 140 THR A N 1
ATOM 1085 C CA . THR A 1 140 ? -6.055 -12.658 15.422 1.00 58.09 140 THR A CA 1
ATOM 1086 C C . THR A 1 140 ? -4.640 -12.331 15.888 1.00 58.09 140 THR A C 1
ATOM 1088 O O . THR A 1 140 ? -3.954 -11.557 15.225 1.00 58.09 140 THR A O 1
ATOM 1091 N N . GLN A 1 141 ? -4.155 -12.958 16.963 1.00 57.22 141 GLN A N 1
ATOM 1092 C CA . GLN A 1 141 ? -2.769 -12.808 17.419 1.00 57.22 141 G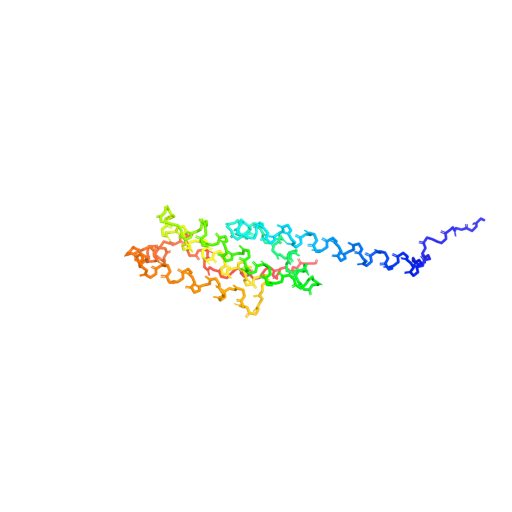LN A CA 1
ATOM 1093 C C . GLN A 1 141 ? -1.756 -13.485 16.479 1.00 57.22 141 GLN A C 1
ATOM 1095 O O . GLN A 1 141 ? -0.657 -12.961 16.327 1.00 57.22 141 GLN A O 1
ATOM 1100 N N . GLU A 1 142 ? -2.146 -14.537 15.750 1.00 59.44 142 GLU A N 1
ATOM 1101 C CA . GLU A 1 142 ? -1.326 -15.165 14.692 1.00 59.44 142 GLU A CA 1
ATOM 1102 C C . GLU A 1 142 ? -0.959 -14.167 13.572 1.00 59.44 142 GLU A C 1
ATOM 1104 O O . GLU A 1 142 ? 0.115 -14.231 12.980 1.00 59.44 142 GLU A O 1
ATOM 1109 N N . LEU A 1 143 ? -1.806 -13.156 13.328 1.00 59.22 143 LEU A N 1
ATOM 1110 C CA . LEU A 1 143 ? -1.521 -12.062 12.392 1.00 59.22 143 LEU A CA 1
ATOM 1111 C C . LEU A 1 143 ? -0.572 -11.002 12.967 1.00 59.22 143 LEU A C 1
ATOM 1113 O O . LEU A 1 143 ? -0.142 -10.128 12.222 1.00 59.22 143 LEU A O 1
ATOM 1117 N N . LEU A 1 144 ? -0.230 -11.023 14.252 1.00 58.56 144 LEU A N 1
ATOM 1118 C CA . LEU A 1 144 ? 0.747 -10.114 14.867 1.00 58.56 144 LEU A CA 1
ATOM 1119 C C . LEU A 1 144 ? 2.101 -10.783 15.089 1.00 58.56 144 LEU A C 1
ATOM 1121 O O . LEU A 1 144 ? 3.084 -10.078 15.327 1.00 58.56 144 LEU A O 1
ATOM 1125 N N . GLU A 1 145 ? 2.167 -12.110 14.985 1.00 62.34 145 GLU A N 1
ATOM 1126 C CA . GLU A 1 145 ? 3.429 -12.817 15.105 1.00 62.34 145 GLU A CA 1
ATOM 1127 C C . GLU A 1 145 ? 4.369 -12.390 13.965 1.00 62.34 145 GLU A C 1
ATOM 1129 O O . GLU A 1 145 ? 3.960 -12.317 12.793 1.00 62.34 145 GLU A O 1
ATOM 1134 N N . PRO A 1 146 ? 5.627 -12.031 14.286 1.00 50.88 146 PRO A N 1
ATOM 1135 C CA . PRO A 1 146 ? 6.644 -11.905 13.263 1.00 50.88 146 PRO A CA 1
ATOM 1136 C C . PRO A 1 146 ? 6.762 -13.283 12.620 1.00 50.88 146 PRO A C 1
ATOM 1138 O O . PRO A 1 146 ? 7.012 -14.263 13.317 1.00 50.88 146 PRO A O 1
ATOM 1141 N N . THR A 1 147 ? 6.555 -13.367 11.305 1.00 51.97 147 THR A N 1
ATOM 1142 C CA . THR A 1 147 ? 6.914 -14.564 10.547 1.00 51.97 147 THR A CA 1
ATOM 1143 C C . THR A 1 147 ? 8.399 -14.779 10.799 1.00 51.97 147 THR A C 1
ATOM 1145 O O . THR A 1 147 ? 9.225 -14.031 10.270 1.00 51.97 147 THR A O 1
ATOM 1148 N N . ALA A 1 148 ? 8.721 -15.711 11.700 1.00 43.31 148 ALA A N 1
ATOM 1149 C CA . ALA A 1 148 ? 10.079 -16.167 11.912 1.00 43.31 148 ALA A CA 1
ATOM 1150 C C . ALA A 1 148 ? 10.627 -16.495 10.527 1.00 43.31 148 ALA A C 1
ATOM 1152 O O . ALA A 1 148 ? 9.944 -17.158 9.741 1.00 43.31 148 ALA A O 1
ATOM 1153 N N . GLY A 1 149 ? 11.777 -15.903 10.205 1.00 43.91 149 GLY A N 1
ATOM 1154 C CA . GLY A 1 149 ? 12.384 -16.014 8.892 1.00 43.91 149 GLY A CA 1
ATOM 1155 C C . GLY A 1 149 ? 12.358 -17.461 8.429 1.00 43.91 149 GLY A C 1
ATOM 1156 O O . GLY A 1 149 ? 12.687 -18.373 9.189 1.00 43.91 149 GLY A O 1
ATOM 1157 N N . ALA A 1 150 ? 11.968 -17.657 7.176 1.00 44.47 150 ALA A N 1
ATOM 1158 C CA . ALA A 1 150 ? 12.314 -18.856 6.441 1.00 44.47 150 ALA A CA 1
ATOM 1159 C C . ALA A 1 150 ? 13.832 -18.843 6.170 1.00 44.47 150 ALA A C 1
ATOM 1161 O O . ALA A 1 150 ? 14.258 -18.815 5.025 1.00 44.47 150 ALA A O 1
ATOM 1162 N N . ASP A 1 151 ? 14.636 -18.831 7.234 1.00 47.50 151 ASP A N 1
ATOM 1163 C CA . ASP A 1 151 ? 16.019 -19.285 7.221 1.00 47.50 151 ASP A CA 1
ATOM 1164 C C . ASP A 1 151 ? 15.964 -20.739 7.682 1.00 47.50 151 ASP A C 1
ATOM 1166 O O . ASP A 1 151 ? 16.052 -21.072 8.864 1.00 47.50 151 ASP A O 1
ATOM 1170 N N . GLY A 1 152 ? 15.686 -21.594 6.708 1.00 38.31 152 GLY A N 1
ATOM 1171 C CA . GLY A 1 152 ? 15.641 -23.036 6.847 1.00 38.31 152 GLY A CA 1
ATOM 1172 C C . GLY A 1 152 ? 16.325 -23.681 5.654 1.00 38.31 152 GLY A C 1
ATOM 1173 O O . GLY A 1 152 ? 15.689 -24.436 4.929 1.00 38.31 152 GLY A O 1
ATOM 1174 N N . GLU A 1 153 ? 17.610 -23.382 5.449 1.00 40.38 153 GLU A N 1
ATOM 1175 C CA . GLU A 1 153 ? 18.522 -24.432 4.985 1.00 40.38 153 GLU A CA 1
ATOM 1176 C C . GLU A 1 153 ? 18.623 -25.462 6.115 1.00 40.38 153 GLU A C 1
ATOM 1178 O O . GLU A 1 153 ? 18.877 -25.104 7.272 1.00 40.38 153 GLU A O 1
ATOM 1183 N N . PRO A 1 154 ? 18.322 -26.731 5.808 1.00 50.12 154 PRO A N 1
ATOM 1184 C CA . PRO A 1 154 ? 19.435 -27.661 5.628 1.00 50.12 154 PRO A CA 1
ATOM 1185 C C . PRO A 1 154 ? 19.180 -28.727 4.543 1.00 50.12 154 PRO A C 1
ATOM 1187 O O . PRO A 1 154 ? 18.204 -29.469 4.615 1.00 50.12 154 PRO A O 1
ATOM 1190 N N . GLU A 1 155 ? 20.070 -28.805 3.553 1.00 36.56 155 GLU A N 1
ATOM 1191 C CA . GLU A 1 155 ? 20.988 -29.931 3.245 1.00 36.56 155 GLU A CA 1
ATOM 1192 C C . GLU A 1 155 ? 21.675 -29.719 1.888 1.00 36.56 155 GLU A C 1
ATOM 1194 O O . GLU A 1 155 ? 20.974 -29.457 0.884 1.00 36.56 155 GLU A O 1
#

pLDDT: mean 86.01, std 15.98, range [36.56, 97.94]

Sequence (155 aa):
MPAASADAPPSAAIQQWLARLDFFLMQSLASLRIKELFDLIVDYPDSLPALIDLKECLIHTHQHQEAVASLADAIDHRLLIPGAGTADIIKVYVAAIKALRQLDPSGVTLEAVSDRVRTYLKVRTDTIRQVVTWLTDKKTQELLEPTAGADGEPE